Protein AF-A0A1E7EVU2-F1 (afdb_monomer_lite)

Structure (mmCIF, N/CA/C/O backbone):
data_AF-A0A1E7EVU2-F1
#
_entry.id   AF-A0A1E7EVU2-F1
#
loop_
_atom_site.group_PDB
_atom_site.id
_atom_site.type_symbol
_atom_site.label_atom_id
_atom_site.label_alt_id
_atom_site.label_comp_id
_atom_site.label_asym_id
_atom_site.label_entity_id
_atom_site.label_seq_id
_atom_site.pdbx_PDB_ins_code
_atom_site.Cartn_x
_atom_site.Cartn_y
_atom_site.Cartn_z
_atom_site.occupancy
_atom_site.B_iso_or_equiv
_atom_site.auth_seq_id
_atom_site.auth_comp_id
_atom_site.auth_asym_id
_atom_site.auth_atom_id
_atom_site.pdbx_PDB_model_num
ATOM 1 N N . MET A 1 1 ? -49.782 3.576 10.565 1.00 43.69 1 MET A N 1
ATOM 2 C CA . MET A 1 1 ? -49.000 3.308 9.337 1.00 43.69 1 MET A CA 1
ATOM 3 C C . MET A 1 1 ? -47.933 4.389 9.260 1.00 43.69 1 MET A C 1
ATOM 5 O O . MET A 1 1 ? -48.320 5.538 9.337 1.00 43.69 1 MET A O 1
ATOM 9 N N . ALA A 1 2 ? -46.624 4.166 9.232 1.00 40.25 2 ALA A N 1
ATOM 10 C CA . ALA A 1 2 ? -45.795 2.970 9.197 1.00 40.25 2 ALA A CA 1
ATOM 11 C C . ALA A 1 2 ? -44.608 3.193 10.161 1.00 40.25 2 ALA A C 1
ATOM 13 O O . ALA A 1 2 ? -44.105 4.307 10.279 1.00 40.25 2 ALA A O 1
ATOM 14 N N . THR A 1 3 ? -44.197 2.157 10.888 1.00 48.75 3 THR A N 1
ATOM 15 C CA . THR A 1 3 ? -42.960 2.159 11.677 1.00 48.75 3 THR A CA 1
ATOM 16 C C . THR A 1 3 ? -41.809 1.788 10.757 1.00 48.75 3 THR A C 1
ATOM 18 O O . THR A 1 3 ? -41.692 0.630 10.361 1.00 48.75 3 THR A O 1
ATOM 21 N N . GLU A 1 4 ? -40.975 2.764 10.417 1.00 50.66 4 GLU A N 1
ATOM 22 C CA . GLU A 1 4 ? -39.693 2.532 9.764 1.00 50.66 4 GLU A CA 1
ATOM 23 C C . GLU A 1 4 ? -38.751 1.880 10.785 1.00 50.66 4 GLU A C 1
ATOM 25 O O . GLU A 1 4 ? -38.368 2.468 11.800 1.00 50.66 4 GLU A O 1
ATOM 30 N N . ALA A 1 5 ? -38.476 0.595 10.578 1.00 51.03 5 ALA A N 1
ATOM 31 C CA . ALA A 1 5 ? -37.567 -0.179 11.400 1.00 51.03 5 ALA A CA 1
ATOM 32 C C . ALA A 1 5 ? -36.130 0.259 11.091 1.00 51.03 5 ALA A C 1
ATOM 34 O O . ALA A 1 5 ? -35.533 -0.187 10.114 1.00 51.03 5 ALA A O 1
ATOM 35 N N . ALA A 1 6 ? -35.570 1.132 11.929 1.00 55.72 6 ALA A N 1
ATOM 36 C CA . ALA A 1 6 ? -34.142 1.416 11.911 1.00 55.72 6 ALA A CA 1
ATOM 37 C C . ALA A 1 6 ? -33.376 0.115 12.206 1.00 55.72 6 ALA A C 1
ATOM 39 O O . ALA A 1 6 ? -33.437 -0.425 13.314 1.00 55.72 6 ALA A O 1
ATOM 40 N N . ALA A 1 7 ? -32.703 -0.408 11.182 1.00 51.31 7 ALA A N 1
ATOM 41 C CA . ALA A 1 7 ? -31.894 -1.613 11.260 1.00 51.31 7 ALA A CA 1
ATOM 42 C C . ALA A 1 7 ? -30.795 -1.472 12.333 1.00 51.31 7 ALA A C 1
ATOM 44 O O . ALA A 1 7 ? -30.224 -0.388 12.490 1.00 51.31 7 ALA A O 1
ATOM 45 N N . PRO A 1 8 ? -30.456 -2.547 13.070 1.00 45.62 8 PRO A N 1
ATOM 46 C CA . PRO A 1 8 ? -29.331 -2.519 13.989 1.00 45.62 8 PRO A CA 1
ATOM 47 C C . PRO A 1 8 ? -28.038 -2.376 13.179 1.00 45.62 8 PRO A C 1
ATOM 49 O O . PRO A 1 8 ? -27.572 -3.327 12.557 1.00 45.62 8 PRO A O 1
ATOM 52 N N . THR A 1 9 ? -27.432 -1.190 13.190 1.00 57.34 9 THR A N 1
ATOM 53 C CA . THR A 1 9 ? -26.067 -1.011 12.696 1.00 57.34 9 THR A CA 1
ATOM 54 C C . THR A 1 9 ? -25.120 -1.693 13.676 1.00 57.34 9 THR A C 1
ATOM 56 O O . THR A 1 9 ? -24.705 -1.140 14.694 1.00 57.34 9 THR A O 1
ATOM 59 N N . THR A 1 10 ? -24.803 -2.956 13.402 1.00 47.19 10 THR A N 1
ATOM 60 C CA . THR A 1 10 ? -23.753 -3.685 14.106 1.00 47.19 10 THR A CA 1
ATOM 61 C C . THR A 1 10 ? -22.416 -3.045 13.744 1.00 47.19 10 THR A C 1
ATOM 63 O O . THR A 1 10 ? -21.760 -3.427 12.780 1.00 47.19 10 THR A O 1
ATOM 66 N N . THR A 1 11 ? -21.997 -2.033 14.502 1.00 53.94 11 THR A N 1
ATOM 67 C CA . THR A 1 11 ? -20.636 -1.497 14.418 1.00 53.94 11 THR A CA 1
ATOM 68 C C . THR A 1 11 ? -19.693 -2.510 15.064 1.00 53.94 11 THR A C 1
ATOM 70 O O . THR A 1 11 ? -19.281 -2.362 16.218 1.00 53.94 11 THR A O 1
ATOM 73 N N . ASN A 1 12 ? -19.405 -3.592 14.343 1.00 61.94 12 ASN A N 1
ATOM 74 C CA . ASN A 1 12 ? -18.313 -4.487 14.678 1.00 61.94 12 ASN A CA 1
ATOM 75 C C . ASN A 1 12 ? -17.031 -3.665 14.543 1.00 61.94 12 ASN A C 1
ATOM 77 O O . ASN A 1 12 ? -16.687 -3.218 13.450 1.00 61.94 12 ASN A O 1
ATOM 81 N N . GLY A 1 13 ? -16.367 -3.393 15.669 1.00 61.19 13 GLY A N 1
ATOM 82 C CA . GLY A 1 13 ? -15.060 -2.748 15.653 1.00 61.19 13 GLY A CA 1
ATOM 83 C C . GLY A 1 13 ? -14.150 -3.517 14.701 1.00 61.19 13 GLY A C 1
ATOM 84 O O . GLY A 1 13 ? -14.071 -4.741 14.782 1.00 61.19 13 GLY A O 1
ATOM 85 N N . MET A 1 14 ? -13.528 -2.804 13.764 1.00 64.81 14 MET A N 1
ATOM 86 C CA . MET A 1 14 ? -12.684 -3.405 12.736 1.00 64.81 14 MET A CA 1
ATOM 87 C C . MET A 1 14 ? -11.645 -4.323 13.391 1.00 64.81 14 MET A C 1
ATOM 89 O O . MET A 1 14 ? -10.867 -3.872 14.239 1.00 64.81 14 MET A O 1
ATOM 93 N N . SER A 1 15 ? -11.674 -5.607 13.019 1.00 74.50 15 SER A N 1
ATOM 94 C CA . SER A 1 15 ? -10.768 -6.627 13.551 1.00 74.50 15 SER A CA 1
ATOM 95 C C . SER A 1 15 ? -9.317 -6.168 13.407 1.00 74.50 15 SER A C 1
ATOM 97 O O . SER A 1 15 ? -8.939 -5.610 12.375 1.00 74.50 15 SER A O 1
ATOM 99 N N . VAL A 1 16 ? -8.497 -6.410 14.433 1.00 73.25 16 VAL A N 1
ATOM 100 C CA . VAL A 1 16 ? -7.063 -6.072 14.439 1.00 73.25 16 VAL A CA 1
ATOM 101 C C . VAL A 1 16 ? -6.357 -6.680 13.222 1.00 73.25 16 VAL A C 1
ATOM 103 O O . VAL A 1 16 ? -5.532 -6.018 12.600 1.00 73.25 16 VAL A O 1
ATOM 106 N N . THR A 1 17 ? -6.765 -7.879 12.802 1.00 75.69 17 THR A N 1
ATOM 107 C CA . THR A 1 17 ? -6.271 -8.538 11.586 1.00 75.69 17 THR A CA 1
ATOM 108 C C . THR A 1 17 ? -6.595 -7.741 10.325 1.00 75.69 17 THR A C 1
ATOM 110 O O . THR A 1 17 ? -5.740 -7.584 9.460 1.00 75.69 17 THR A O 1
ATOM 113 N N . SER A 1 18 ? -7.806 -7.184 10.231 1.00 77.31 18 SER A N 1
ATOM 114 C CA . SER A 1 18 ? -8.218 -6.365 9.085 1.00 77.31 18 SER A CA 1
ATOM 115 C C . SER A 1 18 ? -7.448 -5.050 9.029 1.00 77.31 18 SER A C 1
ATOM 117 O O . SER A 1 18 ? -7.141 -4.573 7.942 1.00 77.31 18 SER A O 1
ATOM 119 N N . LYS A 1 19 ? -7.102 -4.482 10.191 1.00 74.50 19 LYS A N 1
ATOM 120 C CA . LYS A 1 19 ? -6.220 -3.316 10.272 1.00 74.50 19 LYS A CA 1
ATOM 121 C C . LYS A 1 19 ? -4.858 -3.686 9.712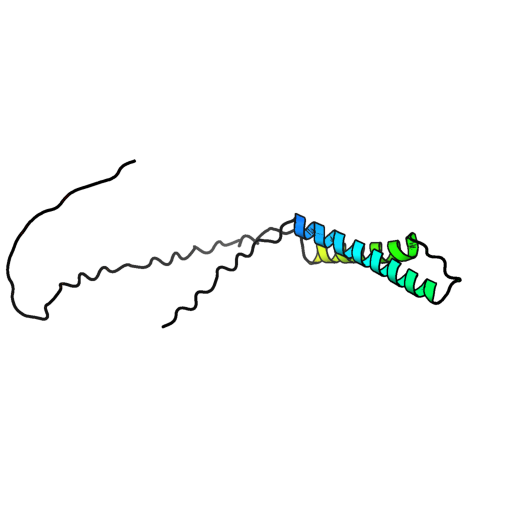 1.00 74.50 19 LYS A C 1
ATOM 123 O O . LYS A 1 19 ? -4.479 -3.142 8.689 1.00 74.50 19 LYS A O 1
ATOM 128 N N . ILE A 1 20 ? -4.187 -4.675 10.300 1.00 79.75 20 ILE A N 1
ATOM 129 C CA . ILE A 1 20 ? -2.861 -5.139 9.864 1.00 79.75 20 ILE A CA 1
ATOM 130 C C . ILE A 1 20 ? -2.830 -5.405 8.352 1.00 79.75 20 ILE A C 1
ATOM 132 O O . ILE A 1 20 ? -1.916 -4.952 7.671 1.00 79.75 20 ILE A O 1
ATOM 136 N N . LEU A 1 21 ? -3.865 -6.044 7.807 1.00 84.44 21 LEU A N 1
ATOM 137 C CA . LEU A 1 21 ? -3.968 -6.297 6.374 1.00 84.44 21 LEU A CA 1
ATOM 138 C C . LEU A 1 21 ? -3.930 -5.002 5.543 1.00 84.44 21 LEU A C 1
ATOM 140 O O . LEU A 1 21 ? -3.172 -4.923 4.584 1.00 84.44 21 LEU A O 1
ATOM 144 N N . ILE A 1 22 ? -4.668 -3.961 5.935 1.00 79.81 22 ILE A N 1
ATOM 145 C CA . ILE A 1 22 ? -4.646 -2.652 5.258 1.00 79.81 22 ILE A CA 1
ATOM 146 C C . ILE A 1 22 ? -3.257 -2.000 5.357 1.00 79.81 22 ILE A C 1
ATOM 148 O O . ILE A 1 22 ? -2.782 -1.428 4.375 1.00 79.81 22 ILE A O 1
ATOM 152 N N . PHE A 1 23 ? -2.585 -2.134 6.507 1.00 83.75 23 PHE A N 1
ATOM 153 C CA . PHE A 1 23 ? -1.235 -1.597 6.722 1.00 83.75 23 PHE A CA 1
ATOM 154 C C . PHE A 1 23 ? -0.179 -2.252 5.814 1.00 83.75 23 PHE A C 1
ATOM 156 O O . PHE A 1 23 ? 0.805 -1.600 5.482 1.00 83.75 23 PHE A O 1
ATOM 163 N N . PHE A 1 24 ? -0.377 -3.500 5.379 1.00 85.88 24 PHE A N 1
ATOM 164 C CA . PHE A 1 24 ? 0.560 -4.205 4.493 1.00 85.88 24 PHE A CA 1
ATOM 165 C C . PHE A 1 24 ? 0.157 -4.180 3.017 1.00 85.88 24 PHE A C 1
ATOM 167 O O . PHE A 1 24 ? 1.020 -4.061 2.149 1.00 85.88 24 PHE A O 1
ATOM 174 N N . VAL A 1 25 ? -1.138 -4.246 2.707 1.00 90.69 25 VAL A N 1
ATOM 175 C CA . VAL A 1 25 ? -1.623 -4.244 1.319 1.00 90.69 25 VAL A CA 1
ATOM 176 C C . VAL A 1 25 ? -1.299 -2.922 0.629 1.00 90.69 25 VAL A C 1
ATOM 178 O O . VAL A 1 25 ? -0.884 -2.930 -0.528 1.00 90.69 25 VAL A O 1
ATOM 181 N N . LEU A 1 26 ? -1.436 -1.793 1.331 1.00 90.31 26 LEU A N 1
ATOM 182 C CA . LEU A 1 26 ? -1.215 -0.480 0.729 1.00 90.31 26 LEU A CA 1
ATOM 183 C C . LEU A 1 26 ? 0.254 -0.255 0.309 1.00 90.31 26 LEU A C 1
ATOM 185 O O . LEU A 1 26 ? 0.470 0.105 -0.850 1.00 90.31 26 LEU A O 1
ATOM 189 N N . PRO A 1 27 ? 1.274 -0.518 1.154 1.00 93.38 27 PRO A N 1
ATOM 190 C CA . PRO A 1 27 ? 2.673 -0.405 0.738 1.00 93.38 27 PRO A CA 1
ATOM 191 C C . PRO A 1 27 ? 3.059 -1.371 -0.382 1.00 93.38 27 PRO A C 1
ATOM 193 O O . PRO A 1 27 ? 3.757 -0.977 -1.313 1.00 93.38 27 PRO A O 1
ATOM 196 N N . ILE A 1 28 ? 2.573 -2.618 -0.334 1.00 93.12 28 ILE A N 1
ATOM 197 C CA . ILE A 1 28 ? 2.833 -3.609 -1.388 1.00 93.12 28 ILE A CA 1
ATOM 198 C C . ILE A 1 28 ? 2.259 -3.125 -2.723 1.00 93.12 28 ILE A C 1
ATOM 200 O O . ILE A 1 28 ? 2.945 -3.169 -3.742 1.00 93.12 28 ILE A O 1
ATOM 204 N N . PHE A 1 29 ? 1.025 -2.614 -2.719 1.00 94.81 29 PHE A N 1
ATOM 205 C CA . PHE A 1 29 ? 0.392 -2.081 -3.921 1.00 94.81 29 PHE A CA 1
ATOM 206 C C . PHE A 1 29 ? 1.144 -0.866 -4.480 1.00 94.81 29 PHE A C 1
ATOM 208 O O . PHE A 1 29 ? 1.351 -0.780 -5.688 1.00 94.81 29 PHE A O 1
ATOM 215 N N . ALA A 1 30 ? 1.611 0.039 -3.615 1.00 94.25 30 ALA A N 1
ATOM 216 C CA . ALA A 1 30 ? 2.426 1.181 -4.023 1.00 94.25 30 ALA A CA 1
ATOM 217 C C . ALA A 1 30 ? 3.758 0.748 -4.661 1.00 94.25 30 ALA A C 1
ATOM 219 O O . ALA A 1 30 ? 4.131 1.274 -5.708 1.00 94.25 30 ALA A O 1
ATOM 220 N N . GLY A 1 31 ? 4.441 -0.246 -4.083 1.00 94.00 31 GLY A N 1
ATOM 221 C CA . GLY A 1 31 ? 5.657 -0.821 -4.661 1.00 94.00 31 GLY A CA 1
ATOM 222 C C . GLY A 1 31 ? 5.414 -1.441 -6.041 1.00 94.00 31 GLY A C 1
ATOM 223 O O . GLY A 1 31 ? 6.162 -1.177 -6.981 1.00 94.00 31 GLY A O 1
ATOM 224 N N . LEU A 1 32 ? 4.336 -2.220 -6.197 1.00 95.19 32 LEU A N 1
ATOM 225 C CA . LEU A 1 32 ? 3.961 -2.812 -7.488 1.00 95.19 32 LEU A CA 1
ATOM 226 C C . LEU A 1 32 ? 3.607 -1.748 -8.534 1.00 95.19 32 LEU A C 1
ATOM 228 O O . LEU A 1 32 ? 3.996 -1.885 -9.691 1.00 95.19 32 LEU A O 1
ATOM 232 N N . MET A 1 33 ? 2.915 -0.677 -8.137 1.00 94.69 33 MET A N 1
ATOM 233 C CA . MET A 1 33 ? 2.627 0.458 -9.019 1.00 94.69 33 MET A CA 1
ATOM 234 C C . MET A 1 33 ? 3.896 1.198 -9.450 1.00 94.69 33 MET A C 1
ATOM 236 O O . MET A 1 33 ? 4.010 1.579 -10.613 1.00 94.69 33 MET A O 1
ATOM 240 N N . GLY A 1 34 ? 4.867 1.361 -8.549 1.00 92.88 34 GLY A N 1
ATOM 241 C CA . GLY A 1 34 ? 6.177 1.917 -8.883 1.00 92.88 34 GLY A CA 1
ATOM 242 C C . GLY A 1 34 ? 6.918 1.074 -9.918 1.00 92.88 34 GLY A C 1
ATOM 243 O O . GLY A 1 34 ? 7.364 1.591 -10.943 1.00 92.88 34 GLY A O 1
ATOM 244 N N . LEU A 1 35 ? 6.942 -0.244 -9.712 1.00 93.38 35 LEU A N 1
ATOM 245 C CA . LEU A 1 35 ? 7.553 -1.183 -10.648 1.00 93.38 35 LEU A CA 1
ATOM 246 C C . LEU A 1 35 ? 6.835 -1.186 -12.007 1.00 93.38 35 LEU A C 1
ATOM 248 O O . LEU A 1 35 ? 7.481 -1.214 -13.052 1.00 93.38 35 LEU A O 1
ATOM 252 N N . TYR A 1 36 ? 5.503 -1.106 -12.001 1.00 93.44 36 TYR A N 1
ATOM 253 C CA . TYR A 1 36 ? 4.697 -0.997 -13.214 1.00 93.44 36 TYR A CA 1
ATOM 254 C C . TYR A 1 36 ? 4.974 0.307 -13.975 1.00 93.44 36 TYR A C 1
ATOM 256 O O . TYR A 1 36 ? 5.130 0.290 -15.195 1.00 93.44 36 TYR A O 1
ATOM 264 N N . SER A 1 37 ? 5.106 1.434 -13.271 1.00 91.81 37 SER A N 1
ATOM 265 C CA . SER A 1 37 ? 5.484 2.709 -13.887 1.00 91.81 37 SER A CA 1
ATOM 266 C C . SER A 1 37 ? 6.875 2.636 -14.516 1.00 91.81 37 SER A C 1
ATOM 268 O O . SER A 1 37 ? 7.056 3.066 -15.653 1.00 91.81 37 SER A O 1
ATOM 270 N N . ALA A 1 38 ? 7.844 2.038 -13.819 1.00 90.56 38 ALA A N 1
ATOM 271 C CA . ALA A 1 38 ? 9.193 1.852 -14.343 1.00 90.56 38 ALA A CA 1
ATOM 272 C C . ALA A 1 38 ? 9.221 0.945 -15.581 1.00 90.56 38 ALA A C 1
ATOM 274 O O . ALA A 1 38 ? 9.958 1.217 -16.528 1.00 90.56 38 ALA A O 1
ATOM 275 N N . TYR A 1 39 ? 8.376 -0.087 -15.608 1.00 90.38 39 TYR A N 1
ATOM 276 C CA . TYR A 1 39 ? 8.187 -0.942 -16.776 1.00 90.38 39 TYR A CA 1
ATOM 277 C C . TYR A 1 39 ? 7.628 -0.165 -17.980 1.00 90.38 39 TYR A C 1
ATOM 279 O O . TYR A 1 39 ? 8.143 -0.286 -19.092 1.00 90.38 39 TYR A O 1
ATOM 287 N N . LEU A 1 40 ? 6.621 0.690 -17.765 1.00 91.19 40 LEU A N 1
ATOM 288 C CA . LEU A 1 40 ? 6.077 1.555 -18.819 1.00 91.19 40 LEU A CA 1
ATOM 289 C C . LEU A 1 40 ? 7.095 2.582 -19.327 1.00 91.19 40 LEU A C 1
ATOM 291 O O . LEU A 1 40 ? 7.092 2.923 -20.508 1.00 91.19 40 LEU A O 1
ATOM 295 N N . GLU A 1 41 ? 7.958 3.093 -18.455 1.00 88.12 41 GLU A N 1
ATOM 296 C CA . GLU A 1 41 ? 9.036 3.994 -18.860 1.00 88.12 41 GLU A CA 1
ATOM 297 C C . GLU A 1 41 ? 10.144 3.268 -19.617 1.00 88.12 41 GLU A C 1
ATOM 299 O O . GLU A 1 41 ? 10.649 3.817 -20.587 1.00 88.12 41 GLU A O 1
ATOM 304 N N . GLN A 1 42 ? 10.481 2.029 -19.256 1.00 89.31 42 GLN A N 1
ATOM 305 C CA . GLN A 1 42 ? 11.434 1.229 -20.030 1.00 89.31 42 GLN A CA 1
ATOM 306 C C . GLN A 1 42 ? 10.923 0.947 -21.449 1.00 89.31 42 GLN A C 1
ATOM 308 O O . GLN A 1 42 ? 11.707 0.904 -22.394 1.00 89.31 42 GLN A O 1
ATOM 313 N N . TYR A 1 43 ? 9.606 0.794 -21.617 1.00 87.06 43 TYR A N 1
ATOM 314 C CA . TYR A 1 43 ? 9.002 0.672 -22.943 1.00 87.06 43 TYR A CA 1
ATOM 315 C C . TYR A 1 43 ? 9.227 1.924 -23.809 1.00 87.06 43 TYR A C 1
ATOM 317 O O . TYR A 1 43 ? 9.334 1.816 -25.029 1.00 87.06 43 TYR A O 1
ATOM 325 N N . LYS A 1 44 ? 9.307 3.111 -23.194 1.00 88.88 44 LYS A N 1
ATOM 326 C CA . LYS A 1 44 ? 9.560 4.381 -23.892 1.00 88.88 44 LYS A CA 1
ATOM 327 C C . LYS A 1 44 ? 11.051 4.632 -24.114 1.00 88.88 44 LYS A C 1
ATOM 329 O O . LYS A 1 44 ? 11.433 5.008 -25.215 1.00 88.88 44 LYS A O 1
ATOM 334 N N . ASP A 1 45 ? 11.869 4.377 -23.095 1.00 88.25 45 ASP A N 1
ATOM 335 C CA . ASP A 1 45 ? 13.316 4.579 -23.106 1.00 88.25 45 ASP A CA 1
ATOM 336 C C . ASP A 1 45 ? 14.055 3.258 -22.823 1.00 88.25 45 ASP A C 1
ATOM 338 O O . ASP A 1 45 ? 14.286 2.898 -21.661 1.00 88.25 45 ASP A O 1
ATOM 342 N N . PRO A 1 46 ? 14.511 2.538 -23.868 1.00 83.06 46 PRO A N 1
ATOM 343 C CA . PRO A 1 46 ? 15.132 1.220 -23.714 1.00 83.06 46 PRO A CA 1
ATOM 344 C C . PRO A 1 46 ? 16.500 1.254 -23.011 1.00 83.06 46 PRO A C 1
ATOM 346 O O . PRO A 1 46 ? 17.032 0.211 -22.636 1.00 83.06 46 PRO A O 1
ATOM 349 N N . LEU A 1 47 ? 17.083 2.442 -22.820 1.00 86.88 47 LEU A N 1
ATOM 350 C CA . LEU A 1 47 ? 18.348 2.633 -22.105 1.00 86.88 47 LEU A CA 1
ATOM 351 C C . LEU A 1 47 ? 18.182 2.640 -20.577 1.00 86.88 47 LEU A C 1
ATOM 353 O O . LEU A 1 47 ? 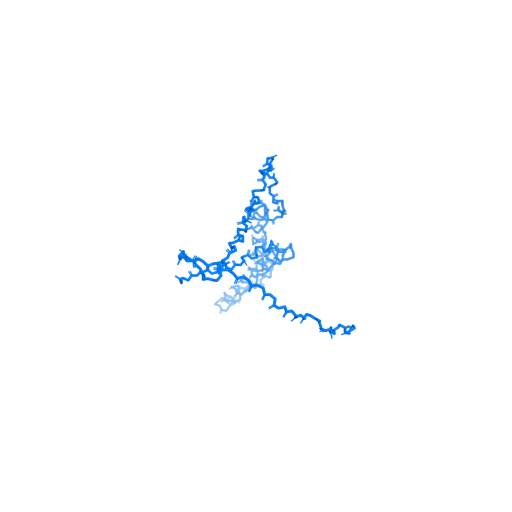19.177 2.520 -19.856 1.00 86.88 47 LEU A O 1
ATOM 357 N N . ARG A 1 48 ? 16.952 2.766 -20.057 1.00 82.44 48 ARG A N 1
ATOM 358 C CA . ARG A 1 48 ? 16.704 2.718 -18.614 1.00 82.44 48 ARG A CA 1
ATOM 359 C C . ARG A 1 48 ? 16.844 1.286 -18.096 1.00 82.44 48 ARG A C 1
ATOM 361 O O . ARG A 1 48 ? 16.228 0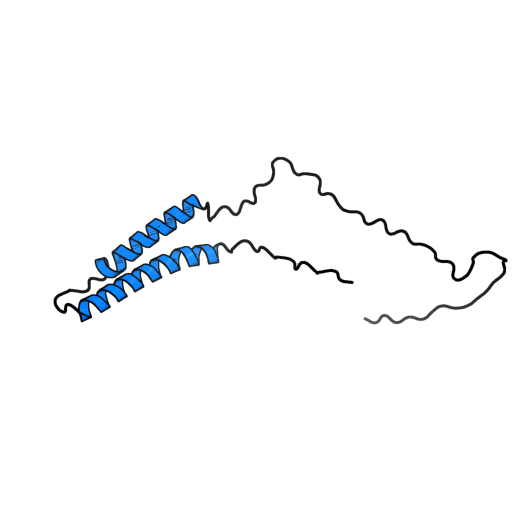.354 -18.608 1.00 82.44 48 ARG A O 1
ATOM 368 N N . LYS A 1 49 ? 17.610 1.115 -17.017 1.00 85.00 49 LYS A N 1
ATOM 369 C CA . LYS A 1 49 ? 17.694 -0.153 -16.280 1.00 85.00 49 LYS A CA 1
ATOM 370 C C . LYS A 1 49 ? 16.610 -0.207 -15.207 1.00 85.00 49 LYS A C 1
ATOM 372 O O . LYS A 1 49 ? 16.588 0.667 -14.342 1.00 85.00 49 LYS A O 1
ATOM 377 N N . LEU A 1 50 ? 15.764 -1.242 -15.230 1.00 84.81 50 LEU A N 1
ATOM 378 C CA . LEU A 1 50 ? 14.899 -1.535 -14.085 1.00 84.81 50 LEU A CA 1
ATOM 379 C C . LEU A 1 50 ? 15.764 -1.933 -12.903 1.00 84.81 50 LEU A C 1
ATOM 381 O O . LEU A 1 50 ? 16.564 -2.866 -12.984 1.00 84.81 50 LEU A O 1
ATOM 385 N N . THR A 1 51 ? 15.554 -1.241 -11.798 1.00 90.94 51 THR A N 1
ATOM 386 C CA . THR A 1 51 ? 16.198 -1.544 -10.533 1.00 90.94 51 THR A CA 1
ATOM 387 C C . THR A 1 51 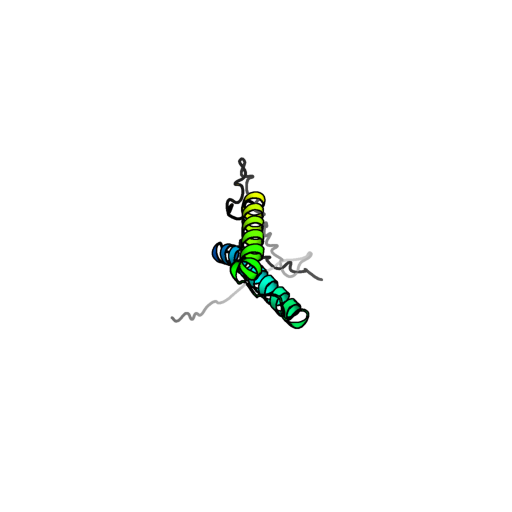? 15.096 -1.764 -9.520 1.00 90.94 51 THR A C 1
ATOM 389 O O . THR A 1 51 ? 14.441 -0.815 -9.109 1.00 90.94 51 THR A O 1
ATOM 392 N N . ILE A 1 52 ? 14.898 -3.010 -9.087 1.00 90.31 52 ILE A N 1
ATOM 393 C CA . ILE A 1 52 ? 13.847 -3.373 -8.120 1.00 90.31 52 ILE A CA 1
ATOM 394 C C . ILE A 1 52 ? 13.939 -2.494 -6.865 1.00 90.31 52 ILE A C 1
ATOM 396 O O . ILE A 1 52 ? 12.938 -2.016 -6.344 1.00 90.31 52 ILE A O 1
ATOM 400 N N . GLU A 1 53 ? 15.151 -2.220 -6.403 1.00 89.94 53 GLU A N 1
ATOM 401 C CA . GLU A 1 53 ? 15.390 -1.413 -5.211 1.00 89.94 53 GLU A CA 1
ATOM 402 C C . GLU A 1 53 ? 14.897 0.033 -5.366 1.00 89.94 53 GLU A C 1
ATOM 404 O O . GLU A 1 53 ? 14.271 0.576 -4.457 1.00 89.94 53 GLU A O 1
ATOM 409 N N . ALA A 1 54 ? 15.092 0.631 -6.544 1.00 88.44 54 ALA A N 1
ATOM 410 C CA . ALA A 1 54 ? 14.647 1.992 -6.804 1.00 88.44 54 ALA A CA 1
ATOM 411 C C . ALA A 1 54 ? 13.162 2.054 -7.198 1.00 88.44 54 ALA A C 1
ATOM 413 O O . ALA A 1 54 ? 12.407 2.882 -6.697 1.00 88.44 54 ALA A O 1
ATOM 414 N N . ASP A 1 55 ? 12.734 1.152 -8.073 1.00 91.25 55 ASP A N 1
ATOM 415 C CA . ASP A 1 55 ? 11.427 1.206 -8.722 1.00 91.25 55 ASP A CA 1
ATOM 416 C C . ASP A 1 55 ? 10.319 0.578 -7.864 1.00 91.25 55 ASP A C 1
ATOM 418 O O . ASP A 1 55 ? 9.173 1.014 -7.917 1.00 91.25 55 ASP A O 1
ATOM 422 N N . PHE A 1 56 ? 10.649 -0.416 -7.036 1.00 93.19 56 PHE A N 1
ATOM 423 C CA . PHE A 1 56 ? 9.731 -1.013 -6.061 1.00 93.19 56 PHE A CA 1
ATOM 424 C C . PHE A 1 56 ? 10.042 -0.543 -4.634 1.00 93.19 56 PHE A C 1
ATOM 426 O O . PHE A 1 56 ? 9.130 -0.174 -3.893 1.00 93.19 56 PHE A O 1
ATOM 433 N N . GLY A 1 57 ? 11.320 -0.5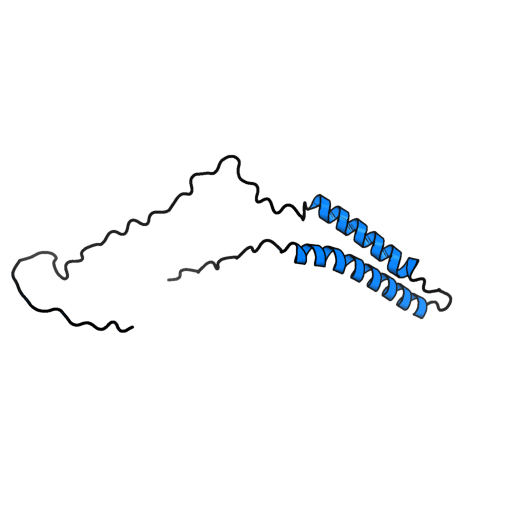29 -4.244 1.00 92.75 57 GLY A N 1
ATOM 434 C CA . GLY A 1 57 ? 11.740 -0.263 -2.866 1.00 92.75 57 GLY A CA 1
ATOM 435 C C . GLY A 1 57 ? 11.442 1.159 -2.385 1.00 92.75 57 GLY A C 1
ATOM 436 O O . GLY A 1 57 ? 10.851 1.312 -1.315 1.00 92.75 57 GLY A O 1
ATOM 437 N N . PHE A 1 58 ? 11.768 2.200 -3.163 1.00 92.88 58 PHE A N 1
ATOM 438 C CA . PHE A 1 58 ? 11.431 3.585 -2.787 1.00 92.88 58 PHE A CA 1
ATOM 439 C C . PHE A 1 58 ? 9.924 3.811 -2.585 1.00 92.88 58 PHE A C 1
ATOM 441 O O . PHE A 1 58 ? 9.550 4.280 -1.505 1.00 92.88 58 PHE A O 1
ATOM 448 N N . PRO A 1 59 ? 9.041 3.485 -3.550 1.00 93.38 59 PRO A N 1
ATOM 449 C CA . PRO A 1 59 ? 7.606 3.692 -3.368 1.00 93.38 59 PRO A CA 1
ATOM 450 C C . PRO A 1 59 ? 7.024 2.824 -2.245 1.00 93.38 59 PRO A C 1
ATOM 452 O O . PRO A 1 59 ? 6.170 3.301 -1.498 1.00 93.38 59 PRO A O 1
ATOM 455 N N . PHE A 1 60 ? 7.522 1.597 -2.058 1.00 94.12 60 PHE A N 1
ATOM 456 C CA . PHE A 1 60 ? 7.147 0.745 -0.927 1.00 94.12 60 PHE A CA 1
ATOM 457 C C . PHE A 1 60 ? 7.511 1.382 0.423 1.00 94.12 60 PHE A C 1
ATOM 459 O O . PHE A 1 60 ? 6.657 1.491 1.303 1.00 94.12 60 PHE A O 1
ATOM 466 N N . MET A 1 61 ? 8.754 1.843 0.591 1.00 94.12 61 MET A N 1
ATOM 467 C CA . MET A 1 61 ? 9.235 2.431 1.847 1.00 94.12 61 MET A CA 1
ATOM 468 C C . MET A 1 61 ? 8.536 3.756 2.169 1.00 94.12 61 MET A C 1
ATOM 470 O O . MET A 1 61 ? 8.164 3.989 3.319 1.00 94.12 61 MET A O 1
ATOM 474 N N . LEU A 1 62 ? 8.298 4.600 1.159 1.00 93.31 62 LEU A N 1
ATOM 475 C CA . LEU A 1 62 ? 7.526 5.839 1.306 1.00 93.31 62 LEU A CA 1
ATOM 476 C C . LEU A 1 62 ? 6.092 5.560 1.767 1.00 93.31 62 LEU A C 1
ATOM 478 O O . LEU A 1 62 ? 5.606 6.194 2.705 1.00 93.31 62 LEU A O 1
ATOM 482 N N . ALA A 1 63 ? 5.425 4.591 1.138 1.00 93.25 63 ALA A N 1
ATOM 483 C CA . ALA A 1 63 ? 4.070 4.205 1.507 1.00 93.25 63 ALA A CA 1
ATOM 484 C C . ALA A 1 63 ? 4.012 3.574 2.905 1.00 93.25 63 ALA A C 1
ATOM 486 O O . ALA A 1 63 ? 3.097 3.873 3.669 1.00 93.25 63 ALA A O 1
ATOM 487 N N . LEU A 1 64 ? 5.002 2.756 3.275 1.00 92.25 64 LEU A N 1
ATOM 488 C CA . LEU A 1 64 ? 5.116 2.180 4.615 1.00 92.25 64 LEU A CA 1
ATOM 489 C C . LEU A 1 64 ? 5.259 3.282 5.669 1.00 92.25 64 LEU A C 1
ATOM 491 O O . LEU A 1 64 ? 4.527 3.283 6.658 1.00 92.25 64 LEU A O 1
ATOM 495 N N . LEU A 1 65 ? 6.140 4.257 5.438 1.00 93.44 65 LEU A N 1
ATOM 496 C CA . LEU A 1 65 ? 6.332 5.385 6.347 1.00 93.44 65 LEU A CA 1
ATOM 497 C C . LEU A 1 65 ? 5.045 6.206 6.511 1.00 93.44 65 LEU A C 1
ATOM 499 O O . LEU A 1 65 ? 4.651 6.509 7.637 1.00 93.44 65 LEU A O 1
ATOM 503 N N . LEU A 1 66 ? 4.347 6.503 5.412 1.00 91.31 66 LEU A N 1
ATOM 504 C CA . LEU A 1 66 ? 3.057 7.197 5.445 1.00 91.31 66 LEU A CA 1
ATOM 505 C C . LEU A 1 66 ? 2.022 6.428 6.273 1.00 91.31 66 LEU A C 1
ATOM 507 O O . LEU A 1 66 ? 1.350 6.992 7.136 1.00 91.31 66 LEU A O 1
ATOM 511 N N . VAL A 1 67 ? 1.912 5.127 6.029 1.00 88.94 67 VAL A N 1
ATOM 512 C CA . VAL A 1 67 ? 0.982 4.239 6.722 1.00 88.94 67 VAL A CA 1
ATOM 513 C C . VAL A 1 67 ? 1.286 4.180 8.222 1.00 88.94 67 VAL A C 1
ATOM 515 O O . VAL A 1 67 ? 0.362 4.264 9.029 1.00 88.94 67 VAL A O 1
ATOM 518 N N . VAL A 1 68 ? 2.559 4.126 8.620 1.00 88.06 68 VAL A N 1
ATOM 519 C CA . VAL A 1 68 ? 2.974 4.186 10.033 1.00 88.06 68 VAL A CA 1
ATOM 520 C C . VAL A 1 68 ? 2.562 5.511 10.680 1.00 88.06 68 VAL A C 1
ATOM 522 O O . VAL A 1 68 ? 1.981 5.504 11.767 1.00 88.06 68 VAL A O 1
ATOM 525 N N . VAL A 1 69 ? 2.793 6.645 10.009 1.00 88.81 69 VAL A N 1
ATOM 526 C CA . VAL A 1 69 ? 2.390 7.973 10.507 1.00 88.81 69 VAL A CA 1
ATOM 527 C C . VAL A 1 69 ? 0.876 8.052 10.696 1.00 88.81 69 VAL A C 1
ATOM 529 O O . VAL A 1 69 ? 0.408 8.491 11.748 1.00 88.81 69 VAL A O 1
ATOM 532 N N . ILE A 1 70 ? 0.102 7.574 9.719 1.00 85.69 70 ILE A N 1
ATOM 533 C CA . ILE A 1 70 ? -1.361 7.508 9.815 1.00 85.69 70 ILE A CA 1
ATOM 534 C C . ILE A 1 70 ? -1.774 6.590 10.967 1.00 85.69 70 ILE A C 1
ATOM 536 O O . ILE A 1 70 ? -2.681 6.933 11.722 1.00 85.69 70 ILE A O 1
ATOM 540 N N . GLY A 1 71 ? -1.105 5.451 11.153 1.00 81.94 71 GLY A N 1
ATOM 541 C CA . GLY A 1 71 ? -1.381 4.525 12.251 1.00 81.94 71 GLY A CA 1
ATOM 542 C C . GLY A 1 71 ? -1.204 5.147 13.631 1.00 81.94 71 GLY A C 1
ATOM 543 O O . GLY A 1 71 ? -2.052 4.941 14.503 1.00 81.94 71 GLY A O 1
ATOM 544 N N . PHE A 1 72 ? -0.160 5.959 13.809 1.00 82.75 72 PHE A N 1
ATOM 545 C CA . PHE A 1 72 ? 0.046 6.716 15.040 1.00 82.75 72 PHE A CA 1
ATOM 546 C C . PHE A 1 72 ? -0.977 7.844 15.213 1.00 82.75 72 PHE A C 1
ATOM 548 O O . PHE A 1 72 ? -1.584 7.940 16.278 1.00 82.75 72 PHE A O 1
ATOM 555 N N . GLN A 1 73 ? -1.230 8.659 14.181 1.00 80.25 73 GLN A N 1
ATOM 556 C CA . GLN A 1 73 ? -2.186 9.775 14.270 1.00 80.25 73 GLN A CA 1
ATOM 557 C C . GLN A 1 73 ? -3.622 9.310 14.519 1.00 80.25 73 GLN A C 1
ATOM 559 O O . GLN A 1 73 ? -4.337 9.880 15.339 1.00 80.25 73 GLN A O 1
ATOM 564 N N . THR A 1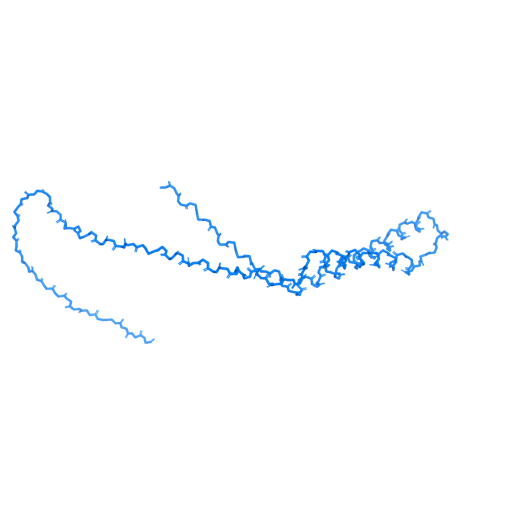 74 ? -4.051 8.257 13.827 1.00 74.31 74 THR A N 1
ATOM 565 C CA . THR A 1 74 ? -5.411 7.718 13.960 1.00 74.31 74 THR A CA 1
ATOM 566 C C . THR A 1 74 ? -5.601 6.905 15.235 1.00 74.31 74 THR A C 1
ATOM 568 O O . THR A 1 74 ? -6.713 6.450 15.501 1.00 74.31 74 THR A O 1
ATOM 571 N N . ASN A 1 75 ? -4.536 6.713 16.027 1.00 65.12 75 ASN A N 1
ATOM 572 C CA . ASN A 1 75 ? -4.534 5.847 17.197 1.00 65.12 75 ASN A CA 1
ATOM 573 C C . ASN A 1 75 ? -5.151 4.479 16.840 1.00 65.12 75 ASN A C 1
ATOM 575 O O . ASN A 1 75 ? -5.998 3.953 17.562 1.00 65.12 75 ASN A O 1
ATOM 579 N N . GLY A 1 76 ? -4.788 3.934 15.667 1.00 59.22 76 GLY A N 1
ATOM 580 C CA . GLY A 1 76 ? -5.515 2.856 14.982 1.00 59.22 76 GLY A CA 1
ATOM 581 C C . GLY A 1 76 ? -5.659 1.561 15.794 1.00 59.22 76 GLY A C 1
ATOM 582 O O . GLY A 1 76 ? -6.527 0.735 15.502 1.00 59.22 76 GLY A O 1
ATOM 583 N N . PHE A 1 77 ? -4.870 1.405 16.858 1.00 56.62 77 PHE A N 1
ATOM 584 C CA . PHE A 1 77 ? -4.905 0.289 17.807 1.00 56.62 77 PHE A CA 1
ATOM 585 C C . PHE A 1 77 ? -5.678 0.570 19.102 1.00 56.62 77 PHE A C 1
ATOM 587 O O . PHE A 1 77 ? -5.877 -0.349 19.896 1.00 56.62 77 PHE A O 1
ATOM 594 N N . SER A 1 78 ? -6.171 1.790 19.319 1.00 56.16 78 SER A N 1
ATOM 595 C CA . SER A 1 78 ? -6.966 2.117 20.498 1.00 56.16 78 SER A CA 1
ATOM 596 C C . SER A 1 78 ? -8.375 1.538 20.361 1.00 56.16 78 SER A C 1
ATOM 598 O O . SER A 1 78 ? -9.325 2.176 19.919 1.00 56.16 78 SER A O 1
ATOM 600 N N . SER A 1 79 ? -8.505 0.270 20.749 1.00 55.78 79 SER A N 1
ATOM 601 C CA . SER A 1 79 ? -9.781 -0.405 21.008 1.00 55.78 79 SER A CA 1
ATOM 602 C C . SER A 1 79 ? -10.345 -0.040 22.389 1.00 55.78 79 SER A C 1
ATOM 604 O O . SER A 1 79 ? -11.192 -0.752 22.930 1.00 55.78 79 SER A O 1
ATOM 606 N N . SER A 1 80 ? -9.874 1.048 23.000 1.00 59.34 80 SER A N 1
ATOM 607 C CA . SER A 1 80 ? -10.468 1.546 24.229 1.00 59.34 80 SER A CA 1
ATOM 608 C C . SER A 1 80 ? -11.653 2.417 23.841 1.00 59.34 80 SER A C 1
ATOM 610 O O . SER A 1 80 ? -11.497 3.589 23.497 1.00 59.34 80 SER A O 1
ATOM 612 N N . LYS A 1 81 ? -12.866 1.846 23.870 1.00 59.62 81 LYS A N 1
ATOM 613 C CA . LYS A 1 81 ? -14.060 2.681 24.039 1.00 59.62 81 LYS A CA 1
ATOM 614 C C . LYS A 1 81 ? -13.792 3.496 25.296 1.00 59.62 81 LYS A C 1
ATOM 616 O O . LYS A 1 81 ? -13.732 2.898 26.368 1.00 59.62 81 LYS A O 1
ATOM 621 N N . ALA A 1 82 ? -13.576 4.804 25.151 1.00 60.53 82 ALA A N 1
ATOM 622 C CA . ALA A 1 82 ? -13.332 5.693 26.275 1.00 60.53 82 ALA A CA 1
ATOM 623 C C . ALA A 1 82 ? -14.417 5.427 27.322 1.00 60.53 82 ALA A C 1
ATOM 625 O O . ALA A 1 82 ? -15.595 5.710 27.093 1.00 60.53 82 ALA A O 1
ATOM 626 N N . SER A 1 83 ? -14.039 4.768 28.420 1.00 58.62 83 SER A N 1
ATOM 627 C CA . SER A 1 83 ? -14.981 4.495 29.492 1.00 58.62 83 SER A CA 1
ATOM 628 C C . SER A 1 83 ? -15.305 5.868 30.071 1.00 58.62 83 SER A C 1
ATOM 630 O O . SER A 1 83 ? -14.374 6.545 30.521 1.00 58.62 83 SER A O 1
ATOM 632 N N . PRO A 1 84 ? -16.559 6.339 30.002 1.00 70.88 84 PRO A N 1
ATOM 633 C CA . PRO A 1 84 ? -16.874 7.638 30.559 1.00 70.88 84 PRO A CA 1
ATOM 634 C C . PRO A 1 84 ? -16.561 7.584 32.056 1.00 70.88 84 PRO A C 1
ATOM 636 O O . PRO A 1 84 ? -17.016 6.670 32.747 1.00 70.88 84 PRO A O 1
ATOM 639 N N . VAL A 1 85 ? -15.778 8.552 32.543 1.00 74.50 85 VAL A N 1
ATOM 640 C CA . VAL A 1 85 ? -15.404 8.681 33.966 1.00 74.50 85 VAL A CA 1
ATOM 641 C C . VAL A 1 85 ? -16.654 8.682 34.853 1.00 74.50 85 VAL A C 1
ATOM 643 O O . VAL A 1 85 ? -16.643 8.162 35.964 1.00 74.50 85 VAL A O 1
ATOM 646 N N . VAL A 1 86 ? -17.770 9.182 34.315 1.00 74.31 86 VAL A N 1
ATOM 647 C CA . VAL A 1 86 ? -19.091 9.119 34.933 1.00 74.31 86 VAL A CA 1
ATOM 648 C C . VAL A 1 86 ? -20.003 8.244 34.073 1.00 74.31 86 VAL A C 1
ATOM 650 O O . VAL A 1 86 ? -20.469 8.648 33.006 1.00 74.31 86 VAL A O 1
ATOM 653 N N . LYS A 1 87 ? -20.276 7.020 34.540 1.00 71.00 87 LYS A N 1
ATOM 654 C CA . LYS A 1 87 ? -21.332 6.175 33.971 1.00 71.00 87 LYS A CA 1
ATOM 655 C C . LYS A 1 87 ? -22.683 6.776 34.345 1.00 71.00 87 LYS A C 1
ATOM 657 O O . LYS A 1 87 ? -23.139 6.622 35.475 1.00 71.00 87 LYS A O 1
ATOM 662 N N . TRP A 1 88 ? -23.334 7.434 33.391 1.00 75.25 88 TRP A N 1
ATOM 663 C CA . TRP A 1 88 ? -24.723 7.841 33.565 1.00 75.25 88 TRP A CA 1
ATOM 664 C C . TRP A 1 88 ? -25.600 6.605 33.820 1.00 75.25 88 TRP A C 1
ATOM 666 O O . TRP A 1 88 ? -25.433 5.588 33.133 1.00 75.25 88 TRP A O 1
ATOM 676 N N . PRO A 1 89 ? -26.521 6.653 34.799 1.00 78.19 89 PRO A N 1
ATOM 677 C CA . PRO A 1 89 ? -27.430 5.551 35.063 1.00 78.19 89 PRO A CA 1
ATOM 678 C C . PRO A 1 89 ? -28.212 5.231 33.789 1.00 78.19 89 PRO A C 1
ATOM 680 O O . PRO A 1 89 ? -28.834 6.097 33.172 1.00 78.19 89 PRO A O 1
ATOM 683 N N . LYS A 1 90 ? -28.148 3.966 33.368 1.00 73.69 90 LYS A N 1
ATOM 684 C CA . LYS A 1 90 ? -28.831 3.488 32.168 1.00 73.69 90 LYS A CA 1
ATOM 685 C C . LYS A 1 90 ? -30.334 3.629 32.391 1.00 73.69 90 LYS A C 1
ATOM 687 O O . LYS A 1 90 ? -30.917 2.872 33.164 1.00 73.69 90 LYS A O 1
ATOM 692 N N . VAL A 1 91 ? -30.958 4.599 31.725 1.00 73.06 91 VAL A N 1
ATOM 693 C CA . VAL A 1 91 ? -32.404 4.824 31.819 1.00 73.06 91 VAL A CA 1
ATOM 694 C C . VAL A 1 91 ? -33.117 3.635 31.175 1.00 73.06 91 VAL A C 1
ATOM 696 O O . VAL A 1 91 ? -33.261 3.548 29.955 1.00 73.06 91 VAL A O 1
ATOM 699 N N . VAL A 1 92 ? -33.539 2.678 31.999 1.00 69.50 92 VAL A N 1
ATOM 700 C CA . VAL A 1 92 ? -34.374 1.559 31.562 1.00 69.50 92 VAL A CA 1
ATOM 701 C C . VAL A 1 92 ? -35.786 2.101 31.379 1.00 69.50 92 VAL A C 1
ATOM 703 O O . VAL A 1 92 ? -36.484 2.382 32.353 1.00 69.50 92 VAL A O 1
ATOM 706 N N . LYS A 1 93 ? -36.223 2.263 30.125 1.00 71.50 93 LYS A N 1
ATOM 707 C CA . LYS A 1 93 ? -37.616 2.604 29.817 1.00 71.50 93 LYS A CA 1
ATOM 708 C C . LYS A 1 93 ? -38.508 1.427 30.223 1.00 71.50 93 LYS A C 1
ATOM 710 O O . LYS A 1 93 ? -38.702 0.494 29.448 1.00 71.50 93 LYS A O 1
ATOM 715 N N . LYS A 1 94 ? -39.040 1.447 31.447 1.00 73.81 94 LYS A N 1
ATOM 716 C CA . LYS A 1 94 ? -40.071 0.497 31.878 1.00 73.81 94 LYS A CA 1
ATOM 717 C C . LYS A 1 94 ? -41.366 0.852 31.149 1.00 73.81 94 LYS A C 1
ATOM 719 O O . LYS A 1 94 ? -41.989 1.868 31.445 1.00 73.81 94 LYS A O 1
ATOM 724 N N . LYS A 1 95 ? -41.769 0.037 30.172 1.00 72.06 95 LYS A N 1
ATOM 725 C CA . LYS A 1 95 ? -43.113 0.135 29.589 1.00 72.06 95 LYS A CA 1
ATOM 726 C C . LYS A 1 95 ? -44.113 -0.340 30.646 1.00 72.06 95 LYS A C 1
ATOM 728 O O . LYS A 1 95 ? -44.109 -1.512 31.007 1.00 72.06 95 LYS A O 1
ATOM 733 N N . LYS A 1 96 ? -44.944 0.568 31.165 1.00 70.56 96 LYS A N 1
ATOM 734 C CA . LYS A 1 96 ? -46.057 0.214 32.056 1.00 70.56 96 LYS A CA 1
ATOM 735 C C . LYS A 1 96 ? -47.166 -0.400 31.200 1.00 70.56 96 LYS A C 1
ATOM 737 O O . LYS A 1 96 ? -47.866 0.321 30.495 1.00 70.56 96 LYS A O 1
ATOM 742 N N . ILE A 1 97 ? -47.286 -1.725 31.222 1.00 68.31 97 ILE A N 1
ATOM 743 C CA . ILE A 1 97 ? -48.363 -2.436 30.528 1.00 68.31 97 ILE A CA 1
ATOM 744 C C . ILE A 1 97 ? -49.617 -2.326 31.399 1.00 68.31 97 ILE A C 1
ATOM 746 O O . ILE A 1 97 ? -49.744 -3.015 32.408 1.00 68.31 97 ILE A O 1
ATOM 750 N N . ILE A 1 98 ? -50.524 -1.418 31.038 1.00 70.56 98 ILE A N 1
ATOM 751 C CA . ILE A 1 98 ? -51.842 -1.308 31.669 1.00 70.56 98 ILE A CA 1
ATOM 752 C C . ILE A 1 98 ? -52.760 -2.298 30.952 1.00 70.56 98 ILE A C 1
ATOM 754 O O . ILE A 1 98 ? -53.148 -2.060 29.809 1.00 70.56 98 ILE A O 1
ATOM 758 N N . HIS A 1 99 ? -53.096 -3.405 31.612 1.00 56.72 99 HIS A N 1
ATOM 759 C CA . HIS A 1 99 ? -54.157 -4.289 31.137 1.00 56.72 99 HIS A CA 1
ATOM 760 C C . HIS A 1 99 ? -55.488 -3.574 31.372 1.00 56.72 99 HIS A C 1
ATOM 762 O O . HIS A 1 99 ? -55.963 -3.486 32.502 1.00 56.72 99 HIS A O 1
ATOM 768 N N . ARG A 1 100 ? -56.072 -3.006 30.312 1.00 64.12 100 ARG A N 1
ATOM 769 C CA . ARG A 1 100 ? -57.480 -2.613 30.352 1.00 64.12 100 ARG A CA 1
ATOM 770 C C . ARG A 1 100 ? -58.298 -3.889 30.250 1.00 64.12 100 ARG A C 1
ATOM 772 O O . ARG A 1 100 ? -58.326 -4.518 29.197 1.00 64.12 100 ARG A O 1
ATOM 779 N N . HIS A 1 101 ? -58.937 -4.259 31.352 1.00 57.06 101 HIS A N 1
ATOM 780 C CA . HIS A 1 101 ? -59.990 -5.260 31.346 1.00 57.06 101 HIS A CA 1
ATOM 781 C C . HIS A 1 101 ? -61.185 -4.660 30.597 1.00 57.06 101 HIS A C 1
ATOM 783 O O . HIS A 1 101 ? -61.982 -3.917 31.166 1.00 57.06 101 HIS A O 1
ATOM 789 N N . ILE A 1 102 ? -61.244 -4.889 29.284 1.00 59.16 102 ILE A N 1
ATOM 790 C CA . ILE A 1 102 ? -62.410 -4.525 28.485 1.00 59.16 102 ILE A CA 1
ATOM 791 C C . ILE A 1 102 ? -63.454 -5.595 28.773 1.00 59.16 102 ILE A C 1
ATOM 793 O O . ILE A 1 102 ? -63.409 -6.691 28.217 1.00 59.16 102 ILE A O 1
ATOM 797 N N . VAL A 1 103 ? -64.373 -5.265 29.676 1.00 52.34 103 VAL A N 1
ATOM 798 C CA . VAL A 1 103 ? -65.639 -5.980 29.811 1.00 52.34 103 VAL A CA 1
ATOM 799 C C . VAL A 1 103 ? -66.338 -5.844 28.459 1.00 52.34 103 VAL A C 1
ATOM 801 O O . VAL A 1 103 ? -66.623 -4.733 28.009 1.00 52.34 103 VAL A O 1
ATOM 804 N N . LYS A 1 104 ? -66.527 -6.961 27.751 1.00 49.72 104 LYS A N 1
ATOM 805 C CA . LYS A 1 104 ? -67.322 -6.981 26.523 1.00 49.72 104 LYS A CA 1
ATOM 806 C C . LYS A 1 104 ? -68.744 -6.564 26.892 1.00 49.72 104 LYS A C 1
ATOM 808 O O . LYS A 1 104 ? -69.451 -7.325 27.534 1.00 49.72 104 LYS A O 1
ATOM 813 N N . GLY A 1 105 ? -69.123 -5.370 26.446 1.00 49.16 105 GLY A N 1
ATOM 814 C CA . GLY A 1 105 ? -70.510 -4.930 26.379 1.00 49.16 105 GLY A CA 1
ATOM 815 C C . GLY A 1 105 ? -71.084 -4.413 27.690 1.00 49.16 105 GLY A C 1
ATOM 816 O O . GLY A 1 105 ? -71.922 -5.073 28.279 1.00 49.16 105 GLY A O 1
ATOM 817 N N . GLN A 1 106 ? -70.711 -3.199 28.096 1.00 41.94 106 GLN A N 1
ATOM 818 C CA . GLN A 1 106 ? -71.685 -2.283 28.693 1.00 41.94 106 GLN A CA 1
ATOM 819 C C . GLN A 1 106 ? -71.113 -0.869 28.777 1.00 41.94 106 GLN A C 1
ATOM 821 O O . GLN A 1 106 ? -70.165 -0.627 29.511 1.00 41.94 106 GLN A O 1
ATOM 826 N N . ASP A 1 107 ? -71.754 0.060 28.078 1.00 41.28 107 ASP A N 1
ATOM 827 C CA . ASP A 1 107 ? -72.342 1.203 28.769 1.00 41.28 107 ASP A CA 1
ATOM 828 C C . ASP A 1 107 ? -73.863 1.090 28.552 1.00 41.28 107 ASP A C 1
ATOM 830 O O . ASP A 1 107 ? -74.285 0.746 27.447 1.00 41.28 107 ASP A O 1
ATOM 834 N N . PRO A 1 108 ? -74.729 1.422 29.518 1.00 45.97 108 PRO A N 1
ATOM 835 C CA . PRO A 1 108 ? -74.614 1.213 30.952 1.00 45.97 108 PRO A CA 1
ATOM 836 C C . PRO A 1 108 ? -75.975 0.713 31.479 1.00 45.97 108 PRO A C 1
ATOM 838 O O . PRO A 1 108 ? -76.772 1.517 31.944 1.00 45.97 108 PRO A O 1
ATOM 841 N N . ASN A 1 109 ? -76.326 -0.575 31.388 1.00 41.97 109 ASN A N 1
ATOM 842 C CA . ASN A 1 109 ? -77.497 -1.049 32.137 1.00 41.97 109 ASN A CA 1
ATOM 843 C C . ASN A 1 109 ? -77.533 -2.564 32.356 1.00 41.97 109 ASN A C 1
ATOM 845 O O . ASN A 1 109 ? -77.564 -3.309 31.386 1.00 41.97 109 ASN A O 1
ATOM 849 N N . SER A 1 110 ? -77.588 -2.957 33.635 1.00 36.59 110 SER A N 1
ATOM 850 C CA . SER A 1 110 ? -78.084 -4.248 34.146 1.00 36.59 110 SER A CA 1
ATOM 851 C C . SER A 1 110 ? -77.363 -5.527 33.669 1.00 36.59 110 SER A C 1
ATOM 853 O O . SER A 1 110 ? -77.544 -5.976 32.551 1.00 36.59 110 SER A O 1
ATOM 855 N N . SER A 1 111 ? -76.450 -6.105 34.459 1.00 42.25 111 SER A N 1
ATOM 856 C CA . SER A 1 111 ? -76.716 -7.097 35.530 1.00 42.25 111 SER A CA 1
ATOM 857 C C . SER A 1 111 ? -77.079 -8.512 35.043 1.00 42.25 111 SER A C 1
ATOM 859 O O . SER A 1 111 ? -78.139 -8.686 34.451 1.00 42.25 111 SER A O 1
ATOM 861 N N . GLY A 1 112 ? -76.295 -9.513 35.470 1.00 35.38 112 GLY A N 1
ATOM 862 C CA . GLY A 1 112 ? -76.835 -10.830 35.846 1.00 35.38 112 GLY A CA 1
ATOM 863 C C . GLY A 1 112 ? -76.186 -12.072 35.218 1.00 35.38 112 GLY A C 1
ATOM 864 O O . GLY A 1 112 ? -76.390 -12.334 34.042 1.00 35.38 112 GLY A O 1
ATOM 865 N N . ASP A 1 113 ? -75.503 -12.836 36.079 1.00 32.69 113 ASP A N 1
ATOM 866 C CA . ASP A 1 113 ? -75.540 -14.303 36.233 1.00 32.69 113 ASP A CA 1
ATOM 867 C C . ASP A 1 113 ? -74.924 -15.288 35.206 1.00 32.69 113 ASP A C 1
ATOM 869 O O . ASP A 1 113 ? -75.460 -15.568 34.140 1.00 32.69 113 ASP A O 1
ATOM 873 N N . ASP A 1 114 ? -73.823 -15.893 35.684 1.00 40.22 114 ASP A N 1
ATOM 874 C CA . ASP A 1 114 ? -73.599 -17.331 35.939 1.00 40.22 114 ASP A CA 1
ATOM 875 C C . ASP A 1 114 ? -73.384 -18.382 34.817 1.00 40.22 114 ASP A C 1
ATOM 877 O O . ASP A 1 114 ? -74.280 -18.704 34.042 1.00 40.22 114 ASP A O 1
ATOM 881 N N . LYS A 1 115 ? -72.227 -19.069 34.980 1.00 42.25 115 LYS A N 1
ATOM 882 C CA . LYS A 1 115 ? -71.951 -20.527 34.834 1.00 42.25 115 LYS A CA 1
ATOM 883 C C . LYS A 1 115 ? -71.864 -21.117 33.418 1.00 42.25 115 LYS A C 1
ATOM 885 O O . LYS A 1 115 ? -72.573 -20.712 32.515 1.00 42.25 115 LYS A O 1
ATOM 890 N N . ASP A 1 116 ? -71.065 -22.137 33.112 1.00 44.88 116 ASP A N 1
ATOM 891 C CA . ASP A 1 116 ? -70.023 -22.920 33.788 1.00 44.88 116 ASP A CA 1
ATOM 892 C C . ASP A 1 116 ? -69.337 -23.776 32.689 1.00 44.88 116 ASP A C 1
ATOM 894 O O . ASP A 1 116 ? -69.862 -23.928 31.587 1.00 44.88 116 ASP A O 1
ATOM 898 N N . GLU A 1 117 ? -68.226 -24.411 33.065 1.00 43.06 117 GLU A N 1
ATOM 899 C CA . GLU A 1 117 ? -67.672 -25.670 32.523 1.00 43.06 117 GLU A CA 1
ATOM 900 C C . GLU A 1 117 ? -66.497 -25.671 31.513 1.00 43.06 117 GLU A C 1
ATOM 902 O O . GLU A 1 117 ? -66.635 -25.481 30.307 1.00 43.06 117 GLU A O 1
ATOM 907 N N . LYS A 1 118 ? -65.376 -26.147 32.088 1.00 38.28 118 LYS A N 1
ATOM 908 C CA . LYS A 1 118 ? -64.463 -27.220 31.630 1.00 38.28 118 LYS A CA 1
ATOM 909 C C . LYS A 1 118 ? -63.260 -26.884 30.735 1.00 38.28 118 LYS A C 1
ATOM 911 O O . LYS A 1 118 ? -63.300 -26.938 29.512 1.00 38.28 118 LYS A O 1
ATOM 916 N N . GLU A 1 119 ? -62.124 -26.726 31.417 1.00 42.91 119 GLU A N 1
ATOM 917 C CA . GLU A 1 119 ? -60.834 -27.361 31.077 1.00 42.91 119 GLU A CA 1
ATOM 918 C C . GLU A 1 119 ? -60.895 -28.893 31.327 1.00 42.91 119 GLU A C 1
ATOM 920 O O . GLU A 1 119 ? -61.839 -29.336 31.991 1.00 42.91 119 GLU A O 1
ATOM 925 N N . PRO A 1 120 ? -59.876 -29.713 30.978 1.00 63.28 120 PRO A N 1
ATOM 926 C CA . PRO A 1 120 ? -58.690 -29.485 30.131 1.00 63.28 120 PRO A CA 1
ATOM 927 C C . PRO A 1 120 ? -58.455 -30.653 29.133 1.00 63.28 120 PRO A C 1
ATOM 929 O O . PRO A 1 120 ? -59.181 -31.636 29.155 1.00 63.28 120 PRO A O 1
ATOM 932 N N . GLU A 1 121 ? -57.409 -30.607 28.295 1.00 44.06 121 GLU A N 1
ATOM 933 C CA . GLU A 1 121 ? -56.456 -31.732 28.217 1.00 44.06 121 GLU A CA 1
ATOM 934 C C . GLU A 1 121 ? -55.183 -31.424 27.414 1.00 44.06 121 GLU A C 1
ATOM 936 O O . GLU A 1 121 ? -55.144 -30.653 26.458 1.00 44.06 121 GLU A O 1
ATOM 941 N N . ALA A 1 122 ? -54.119 -32.049 27.908 1.00 47.66 122 ALA A N 1
ATOM 942 C CA . ALA A 1 122 ? -52.714 -31.867 27.609 1.00 47.66 122 ALA A CA 1
ATOM 943 C C . ALA A 1 122 ? -52.253 -32.500 26.284 1.00 47.66 122 ALA A C 1
ATOM 945 O O . ALA A 1 122 ? -52.866 -33.438 25.782 1.00 47.66 122 ALA A O 1
ATOM 946 N N . LYS A 1 123 ? -51.060 -32.095 25.818 1.00 44.50 123 LYS A N 1
ATOM 947 C CA . LYS A 1 123 ? -49.967 -33.037 25.498 1.00 44.50 123 LYS A CA 1
ATOM 948 C C . LYS A 1 123 ? -48.630 -32.314 25.314 1.00 44.50 123 LYS A C 1
ATOM 950 O O . LYS A 1 123 ? -48.454 -31.511 24.403 1.00 44.50 123 LYS A O 1
ATOM 955 N N . LYS A 1 124 ? -47.686 -32.655 26.192 1.00 40.69 124 LYS A N 1
ATOM 956 C CA . LYS A 1 124 ? -46.247 -32.420 26.070 1.00 40.69 124 LYS A CA 1
ATOM 957 C C . LYS A 1 124 ? -45.581 -33.800 26.088 1.00 40.69 124 LYS A C 1
ATOM 959 O O . LYS A 1 124 ? -45.574 -34.425 27.137 1.00 40.69 124 LYS A O 1
ATOM 964 N N . ASN A 1 125 ? -45.050 -34.226 24.949 1.00 50.53 125 ASN A N 1
ATOM 965 C CA . ASN A 1 125 ? -43.982 -35.223 24.805 1.00 50.53 125 ASN A CA 1
ATOM 966 C C . ASN A 1 125 ? -42.970 -34.560 23.862 1.00 50.53 125 ASN A C 1
ATOM 968 O O . ASN A 1 125 ? -43.399 -33.871 22.937 1.00 50.53 125 ASN A O 1
ATOM 972 N N . GLU A 1 126 ? -41.663 -34.701 23.957 1.00 44.75 126 GLU A N 1
ATOM 973 C CA . GLU A 1 126 ? -40.685 -35.170 24.940 1.00 44.75 126 GLU A CA 1
ATOM 974 C C . GLU A 1 126 ? -39.402 -34.431 24.514 1.00 44.75 126 GLU A C 1
ATOM 976 O O . GLU A 1 126 ? -39.236 -34.235 23.283 1.00 44.75 126 GLU A O 1
#

Foldseek 3Di:
DDDDDPDPPPPPPQDPVNLVCVLQVQLQVQLVVLQVVQVVVCVVPVPDDDDSCVSRVVSSVVRNVVSVVCCVVVVSPPPDPPPPPDDDPDPDPPDDDDPDPPPPDDDPDDDDDDDDDDDDDDDDDD

Radius of gyration: 35.4 Å; chains: 1; bounding box: 96×45×60 Å

pLDDT: mean 70.85, std 19.01, range [32.69, 95.19]

Sequence (126 aa):
MATEAAAPTTTNGMSVTSKILIFFVLPIFAGLMGLYSAYLEQYKDPLRKLTIEADFGFPFMLALLLVVVIGFQTNGFSSSKASPVVKWPKVVKKKKIIHRHIVKGQDPNSSGDDKDEKEPEAKKNE

Secondary structure (DSSP, 8-state):
------------PPPHHHHHHHHHHHHHHHHHHHHHHHHHHHHH-TTPPP-HIIIIIHHHHHHHHHHHHHHHHTTTT-------SS-----------------SS-SS------------------

Organism: NCBI:txid635003